Protein AF-A0A957UY36-F1 (afdb_monomer)

Radius of gyration: 33.15 Å; Cα contacts (8 Å, |Δi|>4): 171; chains: 1; bounding box: 59×37×86 Å

pLDDT: mean 88.44, std 8.91, range [51.28, 98.06]

Sequence (162 aa):
QLVRLAERARNFAVYHADVRCVTHEAEILPRLYKVLNRLTTYYQQQIDEVRDSSDPDGTRRRALEADLQRKLAEEVENHRLRVQVELLGYVALETPITVAEMALSNGRHEVTIRVRQDRYSGVIERPSCYACGAQTADVALDRNGHITCDACAHICSACNEL

Foldseek 3Di:
DVVVVLVVVQVVQVVVVVVVVVVVCVVLVVVLVVVLVVLVVVLVVVLVPCDCVNCVVCPVSVVSVVVNVVVNVVSCVVSDDDDDDDDPDDDDDDFDKDWDWDWDDPPPDIDIWIWIAGPVVRDIQADAFPAPRDHEPAWDQAPVGGTHHPVCNVARPVPRHD

Secondary structure (DSSP, 8-state):
-HHHHHHHHHHHHHHHHHHHHHHHHHHHHHHHHHHHHHHHHHHHHHHHTS-GGG-TT-HHHHHHHHHHHHHHHHHHHHT------------PPPPPEEEEEEEEE-SS-EEEEEEEEETTT--EEPPBPTTT--B-SS-EE-TTS-EE-GGGTTS-TTT---

Mean predicted aligned error: 12.1 Å

Nearest PDB structures (foldseek):
  7vww-assembly2_C  TM=4.735E-01  e=2.886E+00  Dioscoreophyllum cumminsii
  5cuv-assembly1_A  TM=4.172E-01  e=2.125E+00  Trypanosoma cruzi
  5cuy-assembly1_B  TM=2.845E-01  e=2.715E+00  Trypanosoma brucei brucei TREU927
  5cux-assembly1_A  TM=3.142E-01  e=1.768E+00  Trypanosoma cruzi
  6xbw-assembly1_H  TM=2.450E-01  e=8.176E+00  Bos taurus

Solvent-accessible surface area (backbone atoms only — not comparable to full-atom values): 9761 Å² total; per-residue (Å²): 112,67,67,61,51,53,52,50,51,47,54,52,51,48,53,54,47,54,61,49,44,56,59,53,46,65,65,44,50,64,54,50,52,54,50,51,50,52,53,50,55,53,52,48,53,57,46,73,67,58,47,60,94,80,36,79,83,44,58,64,50,52,51,53,51,53,51,48,54,52,51,50,51,50,52,54,60,74,67,52,86,83,88,86,86,78,83,89,76,87,83,89,83,86,77,62,66,49,74,49,77,45,79,48,65,74,88,85,41,76,43,80,46,56,38,38,29,38,69,82,83,63,51,68,48,47,49,51,15,73,70,79,60,48,67,35,92,54,78,43,64,46,87,87,51,46,45,22,25,71,93,45,59,71,46,37,77,88,75,75,47,98

Structure (mmCIF, N/CA/C/O backbone):
data_AF-A0A957UY36-F1
#
_entry.id   AF-A0A957UY36-F1
#
loop_
_atom_site.group_PDB
_atom_site.id
_atom_site.type_symbol
_atom_site.label_atom_id
_atom_site.label_alt_id
_atom_site.label_comp_id
_atom_site.label_asym_id
_atom_site.label_entity_id
_atom_site.label_seq_id
_atom_site.pdbx_PDB_ins_code
_atom_site.Cartn_x
_atom_site.Cartn_y
_atom_site.Cartn_z
_atom_site.occupancy
_atom_site.B_iso_or_equiv
_atom_site.auth_seq_id
_atom_site.auth_comp_id
_atom_site.auth_asym_id
_atom_site.auth_atom_id
_atom_site.pdbx_PDB_model_num
ATOM 1 N N . GLN A 1 1 ? -25.146 -2.938 4.668 1.00 71.38 1 GLN A N 1
ATOM 2 C CA . GLN A 1 1 ? -24.002 -3.029 5.608 1.00 71.38 1 GLN A CA 1
ATOM 3 C C . GLN A 1 1 ? -22.894 -3.926 5.052 1.00 71.38 1 GLN A C 1
ATOM 5 O O . GLN A 1 1 ? -21.763 -3.472 4.975 1.00 71.38 1 GLN A O 1
ATOM 10 N N . LEU A 1 2 ? -23.231 -5.123 4.555 1.00 75.69 2 LEU A N 1
ATOM 11 C CA . LEU A 1 2 ? -22.311 -6.070 3.903 1.00 75.69 2 LEU A CA 1
ATOM 12 C C . LEU A 1 2 ? -21.496 -5.491 2.729 1.00 75.69 2 LEU A C 1
ATOM 14 O O . LEU A 1 2 ? -20.283 -5.651 2.710 1.00 75.69 2 LEU A O 1
ATOM 18 N N . VAL A 1 3 ? -22.120 -4.727 1.824 1.00 80.94 3 VAL A N 1
ATOM 19 C CA . VAL A 1 3 ? -21.414 -4.064 0.703 1.00 80.94 3 VAL A CA 1
ATOM 20 C C . VAL A 1 3 ? -20.299 -3.132 1.195 1.00 80.94 3 VAL A C 1
ATOM 22 O O . VAL A 1 3 ? -19.174 -3.216 0.719 1.00 80.94 3 VAL A O 1
ATOM 25 N N . ARG A 1 4 ? -20.565 -2.320 2.229 1.00 84.44 4 ARG A N 1
ATOM 26 C CA . ARG A 1 4 ? -19.551 -1.418 2.809 1.00 84.44 4 ARG A CA 1
ATOM 27 C C . ARG A 1 4 ? -18.393 -2.180 3.460 1.00 84.44 4 ARG A C 1
ATOM 29 O O . ARG A 1 4 ? -17.269 -1.689 3.477 1.00 84.44 4 ARG A O 1
ATOM 36 N N . LEU A 1 5 ? -18.664 -3.355 4.035 1.00 83.69 5 LEU A N 1
ATOM 37 C CA . LEU A 1 5 ? -17.626 -4.216 4.611 1.00 83.69 5 LEU A CA 1
ATOM 38 C C . LEU A 1 5 ? -16.763 -4.846 3.516 1.00 83.69 5 LEU A C 1
ATOM 40 O O . LEU A 1 5 ? -15.544 -4.847 3.649 1.00 83.69 5 LEU A O 1
ATOM 44 N N . ALA A 1 6 ? -17.373 -5.300 2.420 1.00 83.44 6 ALA A N 1
ATOM 45 C CA . ALA A 1 6 ? -16.653 -5.818 1.260 1.00 83.44 6 ALA A CA 1
ATOM 46 C C . ALA A 1 6 ? -15.759 -4.744 0.613 1.00 83.44 6 ALA A C 1
ATOM 48 O O . ALA A 1 6 ? -14.594 -5.003 0.324 1.00 83.44 6 ALA A O 1
ATOM 49 N N . GLU A 1 7 ? -16.261 -3.516 0.458 1.00 86.25 7 GLU A N 1
ATOM 50 C CA . GLU A 1 7 ? -15.473 -2.377 -0.036 1.00 86.25 7 GLU A CA 1
ATOM 51 C C . GLU A 1 7 ? -14.292 -2.054 0.887 1.00 86.25 7 GLU A C 1
ATOM 53 O O . GLU A 1 7 ? -13.166 -1.886 0.419 1.00 86.25 7 GLU A O 1
ATOM 58 N N . ARG A 1 8 ? -14.517 -2.026 2.208 1.00 86.31 8 ARG A N 1
ATOM 59 C CA . ARG A 1 8 ? -13.440 -1.848 3.193 1.00 86.31 8 ARG A CA 1
ATOM 60 C C . ARG A 1 8 ? -12.399 -2.961 3.117 1.00 86.31 8 ARG A C 1
ATOM 62 O O . ARG A 1 8 ? -11.211 -2.656 3.117 1.00 86.31 8 ARG A O 1
ATOM 69 N N . ALA A 1 9 ? -12.828 -4.219 3.024 1.00 86.25 9 ALA A N 1
ATOM 70 C CA . ALA A 1 9 ? -11.930 -5.363 2.892 1.00 86.25 9 ALA A CA 1
ATOM 71 C C . ALA A 1 9 ? -11.096 -5.270 1.608 1.00 86.25 9 ALA A C 1
ATOM 73 O O . ALA A 1 9 ? -9.884 -5.469 1.649 1.00 86.25 9 ALA A O 1
ATOM 74 N N . ARG A 1 10 ? -11.717 -4.880 0.486 1.00 86.69 10 ARG A N 1
ATOM 75 C CA . ARG A 1 10 ? -11.009 -4.649 -0.777 1.00 86.69 10 ARG A CA 1
ATOM 76 C C . ARG A 1 10 ? -9.965 -3.545 -0.640 1.00 86.69 10 ARG A C 1
ATOM 78 O O . ARG A 1 10 ? -8.826 -3.746 -1.041 1.00 86.69 10 ARG A O 1
ATOM 85 N N . ASN A 1 11 ? -10.326 -2.405 -0.054 1.00 89.00 11 ASN A N 1
ATOM 86 C CA . ASN A 1 11 ? -9.394 -1.292 0.137 1.00 89.00 11 ASN A CA 1
ATOM 87 C C . ASN A 1 11 ? -8.211 -1.689 1.028 1.00 89.00 11 ASN A C 1
ATOM 89 O O . ASN A 1 11 ? -7.076 -1.317 0.750 1.00 89.00 11 ASN A O 1
ATOM 93 N N . PHE A 1 12 ? -8.466 -2.485 2.066 1.00 87.88 12 PHE A N 1
ATOM 94 C CA . PHE A 1 12 ? -7.421 -2.998 2.945 1.00 87.88 12 PHE A CA 1
ATOM 95 C C . PHE A 1 12 ? -6.495 -3.990 2.224 1.00 87.88 12 PHE A C 1
ATOM 97 O O . PHE A 1 12 ? -5.277 -3.925 2.378 1.00 87.88 12 PHE A O 1
ATOM 104 N N . ALA A 1 13 ? -7.054 -4.867 1.386 1.00 87.44 13 ALA A N 1
ATOM 105 C CA . ALA A 1 13 ? -6.278 -5.785 0.557 1.00 87.44 13 ALA A CA 1
ATOM 106 C C . ALA A 1 13 ? -5.403 -5.043 -0.466 1.00 87.44 13 ALA A C 1
ATOM 108 O O . ALA A 1 13 ? -4.238 -5.394 -0.627 1.00 87.44 13 ALA A O 1
ATOM 109 N N . VAL A 1 14 ? -5.936 -3.995 -1.108 1.00 88.88 14 VAL A N 1
ATOM 110 C CA . VAL A 1 14 ? -5.172 -3.124 -2.019 1.00 88.88 14 VAL A CA 1
ATOM 111 C C . VAL A 1 14 ? -4.035 -2.433 -1.273 1.00 88.88 14 VAL A C 1
ATOM 113 O O . VAL A 1 14 ? -2.894 -2.530 -1.702 1.00 88.88 14 VAL A O 1
ATOM 116 N N . TYR A 1 15 ? -4.313 -1.840 -0.110 1.00 88.88 15 TYR A N 1
ATOM 117 C CA . TYR A 1 15 ? -3.281 -1.212 0.716 1.00 88.88 15 TYR A CA 1
ATOM 118 C C . TYR A 1 15 ? -2.142 -2.181 1.067 1.00 88.88 15 TYR A C 1
ATOM 120 O O . TYR A 1 15 ? -0.967 -1.859 0.905 1.00 88.88 15 TYR A O 1
ATOM 128 N N . HIS A 1 16 ? -2.468 -3.395 1.513 1.00 87.31 16 HIS A N 1
ATOM 129 C CA . HIS A 1 16 ? -1.444 -4.393 1.815 1.00 87.31 16 HIS A CA 1
ATOM 130 C C . HIS A 1 16 ? -0.696 -4.881 0.574 1.00 87.31 16 HIS A C 1
ATOM 132 O O . HIS A 1 16 ? 0.492 -5.195 0.676 1.00 87.31 16 HIS A O 1
ATOM 138 N N . ALA A 1 17 ? -1.361 -4.952 -0.580 1.00 88.19 17 ALA A N 1
ATOM 139 C CA . ALA A 1 17 ? -0.699 -5.246 -1.841 1.00 88.19 17 ALA A CA 1
ATOM 140 C C . ALA A 1 17 ? 0.317 -4.149 -2.182 1.00 88.19 17 ALA A C 1
ATOM 142 O O . ALA A 1 17 ? 1.471 -4.484 -2.423 1.00 88.19 17 ALA A O 1
ATOM 143 N N . ASP A 1 18 ? -0.057 -2.871 -2.080 1.00 87.25 18 ASP A N 1
ATOM 144 C CA . ASP A 1 18 ? 0.840 -1.732 -2.323 1.00 87.25 18 ASP A CA 1
ATOM 145 C C . ASP A 1 18 ? 2.058 -1.751 -1.390 1.00 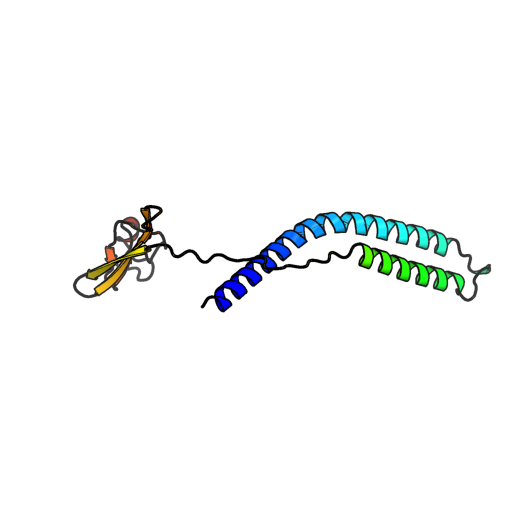87.25 18 ASP A C 1
ATOM 147 O O . ASP A 1 18 ? 3.194 -1.600 -1.838 1.00 87.25 18 ASP A O 1
ATOM 151 N N . VAL A 1 19 ? 1.856 -2.026 -0.096 1.00 87.94 19 VAL A N 1
ATOM 152 C CA . VAL A 1 19 ? 2.966 -2.168 0.866 1.00 87.94 19 VAL A CA 1
ATOM 153 C C . VAL A 1 19 ? 3.927 -3.287 0.448 1.00 87.94 19 VAL A C 1
ATOM 155 O O . VAL A 1 19 ? 5.142 -3.131 0.556 1.00 87.94 19 VAL A O 1
ATOM 158 N N . ARG A 1 20 ? 3.410 -4.412 -0.061 1.00 88.12 20 ARG A N 1
ATOM 159 C CA . ARG A 1 20 ? 4.243 -5.517 -0.561 1.00 88.12 20 ARG A CA 1
ATOM 160 C C . ARG A 1 20 ? 4.914 -5.195 -1.896 1.00 88.12 20 ARG A C 1
ATOM 162 O O . ARG A 1 20 ? 6.026 -5.670 -2.126 1.00 88.12 20 ARG A O 1
ATOM 169 N N . CYS A 1 21 ? 4.284 -4.390 -2.755 1.00 89.75 21 CYS A N 1
ATOM 170 C CA . CYS A 1 21 ? 4.876 -3.929 -4.012 1.00 89.75 21 CYS A CA 1
ATOM 171 C C . CYS A 1 21 ? 6.206 -3.227 -3.766 1.00 89.75 21 CYS A C 1
ATOM 173 O O . CYS A 1 21 ? 7.161 -3.530 -4.468 1.00 89.75 21 CYS A O 1
ATOM 175 N N . VAL A 1 22 ? 6.309 -2.391 -2.726 1.00 88.38 22 VAL A N 1
ATOM 176 C CA . VAL A 1 22 ? 7.561 -1.698 -2.370 1.00 88.38 22 VAL A CA 1
ATOM 177 C C . VAL A 1 22 ? 8.718 -2.683 -2.181 1.00 88.38 22 VAL A C 1
ATOM 179 O O . VAL A 1 22 ? 9.830 -2.448 -2.653 1.00 88.38 22 VAL A O 1
ATOM 182 N N . THR A 1 23 ? 8.469 -3.820 -1.527 1.00 88.81 23 THR A N 1
ATOM 183 C CA . THR A 1 23 ? 9.490 -4.862 -1.346 1.00 88.81 23 THR A CA 1
ATOM 184 C C . THR A 1 23 ? 9.882 -5.504 -2.678 1.00 88.81 23 THR A C 1
ATOM 186 O O . THR A 1 23 ? 11.067 -5.682 -2.946 1.00 88.81 23 THR A O 1
ATOM 189 N N . HIS A 1 24 ? 8.911 -5.806 -3.542 1.00 89.38 24 HIS A N 1
ATOM 190 C CA . HIS A 1 24 ? 9.182 -6.374 -4.865 1.00 89.38 24 HIS A CA 1
ATOM 191 C C . HIS A 1 24 ? 9.904 -5.387 -5.795 1.00 89.38 24 HIS A C 1
ATOM 193 O O . HIS A 1 24 ? 10.827 -5.772 -6.512 1.00 89.38 24 HIS A O 1
ATOM 199 N N . GLU A 1 25 ? 9.546 -4.106 -5.755 1.00 90.94 25 GLU A N 1
ATOM 200 C CA . GLU A 1 25 ? 10.227 -3.041 -6.492 1.00 90.94 25 GLU A CA 1
ATOM 201 C C . GLU A 1 25 ? 11.686 -2.909 -6.054 1.00 90.94 25 GLU A C 1
ATOM 203 O O . GLU A 1 25 ? 12.571 -2.824 -6.907 1.00 90.94 25 GLU A O 1
ATOM 208 N N . ALA A 1 26 ? 11.964 -2.988 -4.749 1.00 91.06 26 ALA A N 1
ATOM 209 C CA . ALA A 1 26 ? 13.327 -2.958 -4.221 1.00 91.06 26 ALA A CA 1
ATOM 210 C C . ALA A 1 26 ? 14.206 -4.114 -4.743 1.00 91.06 26 ALA A C 1
ATOM 212 O O . ALA A 1 26 ? 15.419 -3.952 -4.871 1.00 91.06 26 ALA A O 1
ATOM 213 N N . GLU A 1 27 ? 13.620 -5.260 -5.102 1.00 89.88 27 GLU A N 1
ATOM 214 C CA . GLU A 1 27 ? 14.335 -6.384 -5.723 1.00 89.88 27 GLU A CA 1
ATOM 215 C C . GLU A 1 27 ? 14.487 -6.246 -7.248 1.00 89.88 27 GLU A C 1
ATOM 217 O O . GLU A 1 27 ? 15.412 -6.806 -7.850 1.00 89.88 27 GLU A O 1
ATOM 222 N N . ILE A 1 28 ? 13.553 -5.563 -7.914 1.00 92.50 28 ILE A N 1
ATOM 223 C CA . ILE A 1 28 ? 13.551 -5.378 -9.373 1.00 92.50 28 ILE A CA 1
ATOM 224 C C . ILE A 1 28 ? 14.490 -4.235 -9.774 1.00 92.50 28 ILE A C 1
ATOM 226 O O . ILE A 1 28 ? 15.282 -4.394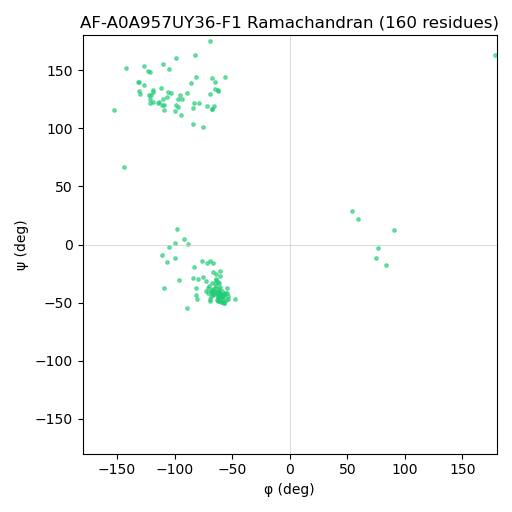 -10.706 1.00 92.50 28 ILE A O 1
ATOM 230 N N . LEU A 1 29 ? 14.453 -3.114 -9.048 1.00 92.88 29 LEU A N 1
ATOM 231 C CA . LEU A 1 29 ? 15.190 -1.889 -9.372 1.00 92.88 29 LEU A CA 1
ATOM 232 C C . LEU A 1 29 ? 16.703 -2.105 -9.565 1.00 92.88 29 LEU A C 1
ATOM 234 O O . LEU A 1 29 ? 17.227 -1.647 -10.583 1.00 92.88 29 LEU A O 1
ATOM 238 N N . PRO A 1 30 ? 17.430 -2.836 -8.692 1.00 95.00 30 PRO A N 1
ATOM 239 C CA . PRO A 1 30 ? 18.864 -3.059 -8.882 1.00 95.00 30 PRO A CA 1
ATOM 240 C C . PRO A 1 30 ? 19.179 -3.865 -10.148 1.00 95.00 30 PRO A C 1
ATOM 242 O O . PRO A 1 30 ? 20.186 -3.618 -10.816 1.00 95.00 30 PRO A O 1
ATOM 245 N N . ARG A 1 31 ? 18.314 -4.828 -10.495 1.00 93.25 31 ARG A N 1
ATOM 246 C CA . ARG A 1 31 ? 18.461 -5.647 -11.706 1.00 93.25 31 ARG A CA 1
ATOM 247 C C . ARG A 1 31 ? 18.220 -4.808 -12.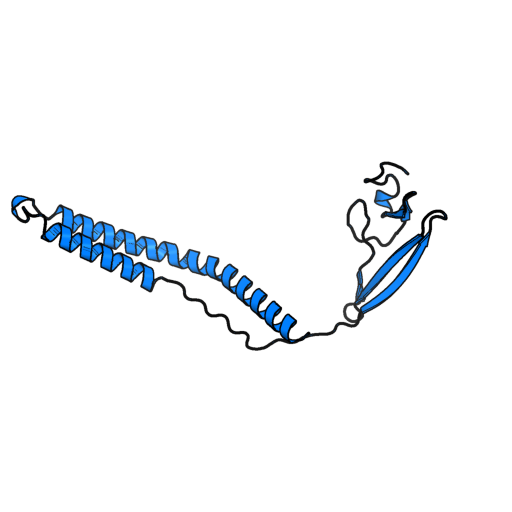955 1.00 93.25 31 ARG A C 1
ATOM 249 O O . ARG A 1 31 ? 19.066 -4.830 -13.847 1.00 93.25 31 ARG A O 1
ATOM 256 N N . LEU A 1 32 ? 17.143 -4.021 -12.969 1.00 95.12 32 LEU A N 1
ATOM 257 C CA . LEU A 1 32 ? 16.847 -3.089 -14.055 1.00 95.12 32 LEU A CA 1
ATOM 258 C C . LEU A 1 32 ? 18.004 -2.101 -14.249 1.00 95.12 32 LEU A C 1
ATOM 260 O O . LEU A 1 32 ? 18.534 -1.989 -15.349 1.00 95.12 32 LEU A O 1
ATOM 264 N N . TYR A 1 33 ? 18.478 -1.460 -13.177 1.00 95.81 33 TYR A N 1
ATOM 265 C CA . TYR A 1 33 ? 19.587 -0.504 -13.244 1.00 95.81 33 TYR A CA 1
ATOM 266 C C . TYR A 1 33 ? 20.858 -1.118 -13.848 1.00 95.81 33 TYR A C 1
ATOM 268 O O . TYR A 1 33 ? 21.502 -0.516 -14.707 1.00 95.81 33 TYR A O 1
ATOM 276 N N . LYS A 1 34 ? 21.193 -2.356 -13.465 1.00 96.44 34 LYS A N 1
ATOM 277 C CA . LYS A 1 34 ? 22.337 -3.083 -14.032 1.00 96.44 34 LYS A CA 1
ATOM 278 C C . LYS A 1 34 ? 22.188 -3.321 -15.538 1.00 96.44 34 LYS A C 1
ATOM 280 O O . LYS A 1 34 ? 23.171 -3.190 -16.268 1.00 96.44 34 LYS A O 1
ATOM 285 N N . VAL A 1 35 ? 20.988 -3.672 -16.003 1.00 96.56 35 VAL A N 1
ATOM 286 C CA . VAL A 1 35 ? 20.704 -3.893 -17.430 1.00 96.56 35 VAL A CA 1
ATOM 287 C C . VAL A 1 35 ? 20.761 -2.577 -18.207 1.00 96.56 35 VAL A C 1
ATOM 289 O O . VAL A 1 35 ? 21.471 -2.506 -19.211 1.00 96.56 35 VAL A O 1
ATOM 292 N N . LEU A 1 36 ? 20.100 -1.523 -17.715 1.00 97.12 36 LEU A N 1
ATOM 293 C CA . LEU A 1 36 ? 20.086 -0.206 -18.361 1.00 97.12 36 LEU A CA 1
ATOM 294 C C . LEU A 1 36 ? 21.493 0.390 -18.466 1.00 97.12 36 LEU A C 1
ATOM 296 O O . LEU A 1 36 ? 21.868 0.882 -19.530 1.00 97.12 36 LEU A O 1
ATOM 300 N N . ASN A 1 37 ? 22.303 0.286 -17.408 1.00 97.56 37 ASN A N 1
ATOM 301 C CA . ASN A 1 37 ? 23.695 0.732 -17.448 1.00 97.56 37 ASN A CA 1
ATOM 302 C C . ASN A 1 37 ? 24.504 -0.041 -18.485 1.00 97.56 37 ASN A C 1
ATOM 304 O O . ASN A 1 37 ? 25.222 0.565 -19.272 1.00 97.56 37 ASN A O 1
ATOM 308 N N . ARG A 1 38 ? 24.367 -1.371 -18.529 1.00 97.62 38 ARG A N 1
ATOM 309 C CA . ARG A 1 38 ? 25.088 -2.195 -19.506 1.00 97.62 38 ARG A CA 1
ATOM 310 C C . ARG A 1 38 ? 24.728 -1.816 -20.944 1.00 97.62 38 ARG A C 1
ATOM 312 O O . ARG A 1 38 ? 25.629 -1.713 -21.772 1.00 97.62 38 ARG A O 1
ATOM 319 N N . LEU A 1 39 ? 23.440 -1.615 -21.233 1.00 96.69 39 LEU A N 1
ATOM 320 C CA . LEU A 1 39 ? 22.975 -1.166 -22.548 1.00 96.69 39 LEU A CA 1
ATOM 321 C C . LEU A 1 39 ? 23.530 0.217 -22.882 1.00 96.69 39 LEU A C 1
ATOM 323 O O . LEU A 1 39 ? 24.106 0.404 -23.947 1.00 96.69 39 LEU A O 1
ATOM 327 N N . THR A 1 40 ? 23.425 1.156 -21.947 1.00 97.25 40 THR A N 1
ATOM 328 C CA . THR A 1 40 ? 23.903 2.527 -22.137 1.00 97.25 40 THR A CA 1
ATOM 329 C C . THR A 1 40 ? 25.399 2.555 -22.436 1.00 97.25 40 THR A C 1
ATOM 331 O O . THR A 1 40 ? 25.801 3.128 -23.443 1.00 97.25 40 THR A O 1
ATOM 334 N N . THR A 1 41 ? 26.221 1.867 -21.636 1.00 97.38 41 THR A N 1
ATOM 335 C CA . THR A 1 41 ? 27.673 1.793 -21.858 1.00 97.38 41 THR A CA 1
ATOM 336 C C . THR A 1 41 ? 28.017 1.146 -23.198 1.00 97.38 41 THR A C 1
ATOM 338 O O . THR A 1 41 ? 28.889 1.641 -23.903 1.00 97.38 41 THR A O 1
ATOM 341 N N . TYR A 1 42 ? 27.330 0.064 -23.576 1.00 97.62 42 TYR A N 1
ATOM 342 C CA . TYR A 1 42 ? 27.571 -0.613 -24.851 1.00 97.62 42 TYR A CA 1
ATOM 343 C C . TYR A 1 42 ? 27.267 0.287 -26.057 1.00 97.62 42 TYR A C 1
ATOM 345 O O . TYR A 1 42 ? 28.089 0.400 -26.964 1.00 97.62 42 TYR A O 1
ATOM 353 N N . TYR A 1 43 ? 26.112 0.956 -26.063 1.00 97.12 43 TYR A N 1
ATOM 354 C CA . TYR A 1 43 ? 25.743 1.846 -27.167 1.00 97.12 43 TYR A CA 1
ATOM 355 C C . TYR A 1 43 ? 26.604 3.109 -27.197 1.00 97.12 43 TYR A C 1
ATOM 357 O O . TYR A 1 43 ? 26.957 3.557 -28.280 1.00 97.12 43 TYR A O 1
ATOM 365 N N . GLN A 1 44 ? 26.997 3.654 -26.042 1.00 96.06 44 GLN A N 1
ATOM 366 C CA . GLN A 1 44 ? 27.937 4.779 -25.983 1.00 96.06 44 GLN A CA 1
ATOM 367 C C . GLN A 1 44 ? 29.280 4.418 -26.619 1.00 96.06 44 GLN A C 1
ATOM 369 O O . GLN A 1 44 ? 29.742 5.147 -27.487 1.00 96.06 44 GLN A O 1
ATOM 374 N N . GLN A 1 45 ? 29.845 3.251 -26.288 1.00 96.50 45 GLN A N 1
ATOM 375 C CA . GLN A 1 45 ? 31.070 2.764 -26.933 1.00 96.50 45 GLN A CA 1
ATOM 376 C C . GLN A 1 45 ? 30.908 2.664 -28.455 1.00 96.50 45 GLN A C 1
ATOM 378 O O . GLN A 1 45 ? 31.766 3.131 -29.198 1.00 96.50 45 GLN A O 1
ATOM 383 N N . GLN A 1 46 ? 29.783 2.125 -28.935 1.00 94.38 46 GLN A N 1
ATOM 384 C CA . GLN A 1 46 ? 29.519 2.045 -30.374 1.00 94.38 46 GLN A CA 1
ATOM 385 C C . GLN A 1 46 ? 29.364 3.408 -31.046 1.00 94.38 46 GLN A C 1
ATOM 387 O O . GLN A 1 46 ? 29.783 3.562 -32.190 1.00 94.38 46 GLN A O 1
ATOM 392 N N . ILE A 1 47 ? 28.739 4.374 -30.371 1.00 93.25 47 ILE A N 1
ATOM 393 C CA . ILE A 1 47 ? 28.556 5.736 -30.880 1.00 93.25 47 ILE A CA 1
ATOM 394 C C . ILE A 1 47 ? 29.908 6.451 -30.961 1.00 93.25 47 ILE A C 1
ATOM 396 O O . ILE A 1 47 ? 30.201 7.056 -31.992 1.00 93.25 47 ILE A O 1
ATOM 400 N N . ASP A 1 48 ? 30.742 6.326 -29.928 1.00 92.69 48 ASP A N 1
ATOM 401 C CA . ASP A 1 48 ? 32.077 6.933 -29.860 1.00 92.69 48 ASP A CA 1
ATOM 402 C C . ASP A 1 48 ? 33.027 6.372 -30.935 1.00 92.69 48 ASP A C 1
ATOM 404 O O . ASP A 1 48 ? 33.904 7.075 -31.440 1.00 92.69 48 ASP A O 1
ATOM 408 N N . GLU A 1 49 ? 32.836 5.114 -31.340 1.00 93.44 49 GLU A N 1
ATOM 409 C CA . GLU A 1 49 ? 33.586 4.485 -32.433 1.00 93.44 49 GLU A CA 1
ATOM 410 C C . GLU A 1 49 ? 33.200 5.013 -33.832 1.00 93.44 49 GLU A C 1
ATOM 412 O O . GLU A 1 49 ? 33.950 4.817 -34.800 1.00 93.44 49 GLU A O 1
ATOM 417 N N . VAL A 1 50 ? 32.062 5.709 -33.975 1.00 91.12 50 VAL A N 1
ATOM 418 C CA . VAL A 1 50 ? 31.632 6.295 -35.255 1.00 91.12 50 VAL A CA 1
ATOM 419 C C . VAL A 1 50 ? 32.447 7.550 -35.564 1.00 91.12 50 VAL A C 1
ATOM 421 O O . VAL A 1 50 ? 32.160 8.649 -35.092 1.00 91.12 50 VAL A O 1
ATOM 424 N N . ARG A 1 51 ? 33.436 7.408 -36.451 1.00 85.69 51 ARG A N 1
ATOM 425 C CA . ARG A 1 51 ? 34.279 8.525 -36.905 1.00 85.69 51 ARG A CA 1
ATOM 426 C C . ARG A 1 51 ? 33.471 9.563 -37.684 1.00 85.69 51 ARG A C 1
ATOM 428 O O . ARG A 1 51 ? 32.707 9.199 -38.579 1.00 85.69 51 ARG A O 1
ATOM 435 N N . ASP A 1 52 ? 33.752 10.845 -37.450 1.00 83.88 52 ASP A N 1
ATOM 436 C CA . ASP A 1 52 ? 33.156 11.971 -38.191 1.00 83.88 52 ASP A CA 1
ATOM 437 C C . ASP A 1 52 ? 33.329 11.852 -39.709 1.00 83.88 52 ASP A C 1
ATOM 439 O O . ASP A 1 52 ? 32.410 12.137 -40.468 1.00 83.88 52 ASP A O 1
ATOM 443 N N . SER A 1 53 ? 34.478 11.349 -40.168 1.00 83.50 53 SER A N 1
ATOM 444 C CA . SER A 1 53 ? 34.736 11.144 -41.598 1.00 83.50 53 SER A CA 1
ATOM 445 C C . SER A 1 53 ? 33.853 10.070 -42.241 1.00 83.50 53 SER A C 1
ATOM 447 O O . SER A 1 53 ? 33.668 10.082 -43.454 1.00 83.50 53 SER A O 1
ATOM 449 N N . SER A 1 54 ? 33.327 9.138 -41.441 1.00 82.19 54 SER A N 1
ATOM 450 C CA . SER A 1 54 ? 32.467 8.037 -41.891 1.00 82.19 54 SER A CA 1
ATOM 451 C C . SER A 1 54 ? 30.973 8.284 -41.673 1.00 82.19 54 SER A C 1
ATOM 453 O O . SER A 1 54 ? 30.159 7.534 -42.205 1.00 82.19 54 SER A O 1
ATOM 455 N N . ASP A 1 55 ? 30.615 9.320 -40.910 1.00 89.25 55 ASP A N 1
ATOM 456 C CA . ASP A 1 55 ? 29.230 9.750 -40.683 1.00 89.25 55 ASP A CA 1
ATOM 457 C C . ASP A 1 55 ? 29.144 11.288 -40.585 1.00 89.25 55 ASP A C 1
ATOM 459 O O . ASP A 1 55 ? 28.843 11.817 -39.512 1.00 89.25 55 ASP A O 1
ATOM 463 N N . PRO A 1 56 ? 29.418 12.027 -41.681 1.00 83.19 56 PRO A N 1
ATOM 464 C CA . PRO A 1 56 ? 29.450 13.494 -41.660 1.00 83.19 56 PRO A CA 1
ATOM 465 C C . PRO A 1 56 ? 28.098 14.111 -41.280 1.00 83.19 56 PRO A C 1
ATOM 467 O O . PRO A 1 56 ? 28.040 15.134 -40.605 1.00 83.19 56 PRO A O 1
ATOM 470 N N . ASP A 1 57 ? 27.009 13.446 -41.676 1.00 89.25 57 ASP A N 1
ATOM 471 C CA . ASP A 1 57 ? 25.629 13.875 -41.430 1.00 89.25 57 ASP A CA 1
ATOM 472 C C . ASP A 1 57 ? 25.072 13.366 -40.082 1.00 89.25 57 ASP A C 1
ATOM 474 O O . ASP A 1 57 ? 23.896 13.586 -39.757 1.00 89.25 57 ASP A O 1
ATOM 478 N N . GLY A 1 58 ? 25.876 12.632 -39.300 1.00 88.38 58 GLY A N 1
ATOM 479 C CA . GLY A 1 58 ? 25.478 12.072 -38.003 1.00 88.38 58 GLY A CA 1
ATOM 480 C C . GLY A 1 58 ? 24.283 11.113 -38.083 1.00 88.38 58 GLY A C 1
ATOM 481 O O . GLY A 1 58 ? 23.527 10.966 -37.121 1.00 88.38 58 GLY A O 1
ATOM 482 N N . THR A 1 59 ? 24.017 10.538 -39.254 1.00 92.69 59 THR A N 1
ATOM 483 C CA . THR A 1 59 ? 22.867 9.659 -39.501 1.00 92.69 59 THR A CA 1
ATOM 484 C C . THR A 1 59 ? 22.996 8.347 -38.743 1.00 92.69 59 THR A C 1
ATOM 486 O O . THR A 1 59 ? 22.028 7.880 -38.140 1.00 92.69 59 THR A O 1
ATOM 489 N N . ARG A 1 60 ? 24.203 7.776 -38.715 1.00 90.62 60 ARG A N 1
ATOM 490 C CA . ARG A 1 60 ? 24.488 6.513 -38.039 1.00 90.62 60 ARG A CA 1
ATOM 491 C C . ARG A 1 60 ? 24.492 6.687 -36.526 1.00 90.62 60 ARG A C 1
ATOM 493 O O . ARG A 1 60 ? 23.922 5.844 -35.838 1.00 90.62 60 ARG A O 1
ATOM 500 N N . ARG A 1 61 ? 25.048 7.790 -36.011 1.00 91.31 61 ARG A N 1
ATOM 501 C CA . ARG A 1 61 ? 24.956 8.121 -34.576 1.00 91.31 61 ARG A CA 1
ATOM 502 C C . ARG A 1 61 ? 23.510 8.278 -34.122 1.00 91.31 61 ARG A C 1
ATOM 504 O O . ARG A 1 61 ? 23.101 7.604 -33.183 1.00 91.31 61 ARG A O 1
ATOM 511 N N . ARG A 1 62 ? 22.703 9.056 -34.851 1.00 94.19 62 ARG A N 1
ATOM 512 C CA . ARG A 1 62 ? 21.272 9.228 -34.539 1.00 94.19 62 ARG A CA 1
ATOM 513 C C . ARG A 1 62 ? 20.490 7.914 -34.588 1.00 94.19 62 ARG A C 1
ATOM 515 O O . ARG A 1 62 ? 19.594 7.709 -33.775 1.00 94.19 62 ARG A O 1
ATOM 522 N N . ALA A 1 63 ? 20.822 7.014 -35.514 1.00 95.44 63 ALA A N 1
ATOM 523 C CA . ALA A 1 63 ? 20.196 5.694 -35.578 1.00 95.44 63 ALA A CA 1
ATOM 524 C C . ALA A 1 63 ? 20.532 4.828 -34.349 1.00 95.44 63 ALA A C 1
ATOM 526 O O . ALA A 1 63 ? 19.638 4.191 -33.795 1.00 95.44 63 ALA A O 1
ATOM 527 N N . LEU A 1 64 ? 21.792 4.836 -33.897 1.00 95.12 64 LEU A N 1
ATOM 528 C CA . LEU A 1 64 ? 22.220 4.129 -32.683 1.00 95.12 64 LEU A CA 1
ATOM 529 C C . LEU A 1 64 ? 21.571 4.710 -31.421 1.00 95.12 64 LEU A C 1
ATOM 531 O O . LEU A 1 64 ? 21.119 3.955 -30.565 1.00 95.12 64 LEU A O 1
ATOM 535 N N . GLU A 1 65 ? 21.468 6.035 -31.321 1.00 95.75 65 GLU A N 1
ATOM 536 C CA . GLU A 1 65 ? 20.770 6.706 -30.219 1.00 95.75 65 GLU A CA 1
ATOM 537 C C . GLU A 1 65 ? 19.282 6.341 -30.184 1.00 95.75 65 GLU A C 1
ATOM 539 O O . GLU A 1 65 ? 18.749 6.011 -29.124 1.00 95.75 65 GLU A O 1
ATOM 544 N N . ALA A 1 66 ? 18.608 6.350 -31.338 1.00 97.31 66 ALA A N 1
ATOM 545 C CA . ALA A 1 66 ? 17.203 5.968 -31.434 1.00 97.31 66 ALA A CA 1
ATOM 546 C C . ALA A 1 66 ? 16.981 4.500 -31.034 1.00 97.31 66 ALA A C 1
ATOM 548 O O . ALA A 1 66 ? 16.017 4.184 -30.332 1.00 97.31 66 ALA A O 1
ATOM 549 N N . ASP A 1 67 ? 17.884 3.606 -31.442 1.00 97.25 67 ASP A N 1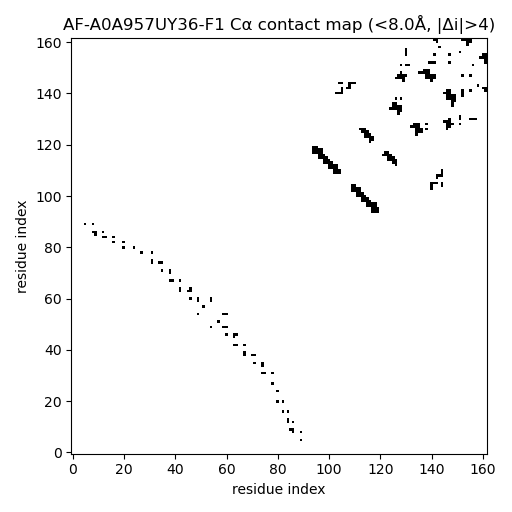
ATOM 550 C CA . ASP A 1 67 ? 17.815 2.197 -31.068 1.00 97.25 67 ASP A CA 1
ATOM 551 C C . ASP A 1 67 ? 18.085 1.977 -29.572 1.00 97.25 67 ASP A C 1
ATOM 553 O O . ASP A 1 67 ? 17.351 1.224 -28.929 1.00 97.25 67 ASP A O 1
ATOM 557 N N . LEU A 1 68 ? 19.048 2.702 -28.986 1.00 97.31 68 LEU A N 1
ATOM 558 C CA . LEU A 1 68 ? 19.272 2.715 -27.539 1.00 97.31 68 LEU A CA 1
ATOM 559 C C . LEU A 1 68 ? 18.005 3.150 -26.796 1.00 97.31 68 LEU A C 1
ATOM 561 O O . LEU A 1 68 ? 17.569 2.451 -25.885 1.00 97.31 68 LEU A O 1
ATOM 565 N N . GLN A 1 69 ? 17.382 4.265 -27.188 1.00 96.94 69 GLN A N 1
ATOM 566 C CA . GLN A 1 69 ? 16.160 4.752 -26.536 1.00 96.94 69 GLN A CA 1
ATOM 567 C C . GLN A 1 69 ? 15.030 3.722 -26.596 1.00 96.94 69 GLN A C 1
ATOM 569 O O . GLN A 1 69 ? 14.370 3.454 -25.590 1.00 96.94 69 GLN A O 1
ATOM 574 N N . ARG A 1 70 ? 14.847 3.083 -27.755 1.00 98.06 70 ARG A N 1
ATOM 575 C CA . ARG A 1 70 ? 13.877 1.999 -27.928 1.00 98.06 70 ARG A CA 1
ATOM 576 C C . ARG A 1 70 ? 14.179 0.819 -27.000 1.00 98.06 70 ARG A C 1
ATOM 578 O O . ARG A 1 70 ? 13.274 0.327 -26.333 1.00 98.06 70 ARG A O 1
ATOM 585 N N . LYS A 1 71 ? 15.442 0.394 -26.913 1.00 97.06 71 LYS A N 1
ATOM 586 C CA . LYS A 1 71 ? 15.881 -0.714 -26.051 1.00 97.06 71 LYS A CA 1
ATOM 587 C C . LYS A 1 71 ? 15.717 -0.413 -24.565 1.00 97.06 71 LYS A C 1
ATOM 589 O O . LYS A 1 71 ? 15.265 -1.275 -23.820 1.00 97.06 71 LYS A O 1
ATOM 594 N N . LEU A 1 72 ? 16.032 0.806 -24.133 1.00 97.31 72 LEU A N 1
ATOM 595 C CA . LEU A 1 72 ? 15.800 1.233 -22.753 1.00 97.31 72 LEU A CA 1
ATOM 596 C C . LEU A 1 72 ? 14.303 1.195 -22.414 1.00 97.31 72 LEU A C 1
ATOM 598 O O . LEU A 1 72 ? 13.936 0.688 -21.357 1.00 97.31 72 LEU A O 1
ATOM 602 N N . ALA A 1 73 ? 13.438 1.669 -23.316 1.00 96.19 73 ALA A N 1
ATOM 603 C CA . ALA A 1 73 ? 11.990 1.620 -23.123 1.00 96.19 73 ALA A CA 1
ATOM 604 C C . ALA A 1 73 ? 11.454 0.178 -23.040 1.00 96.19 73 ALA A C 1
ATOM 606 O O . ALA A 1 73 ? 10.627 -0.115 -22.175 1.00 96.19 73 ALA A O 1
ATOM 607 N N . GLU A 1 74 ? 11.953 -0.726 -23.891 1.00 97.12 74 GLU A N 1
ATOM 608 C CA . GLU A 1 74 ? 11.639 -2.162 -23.830 1.00 97.12 74 GL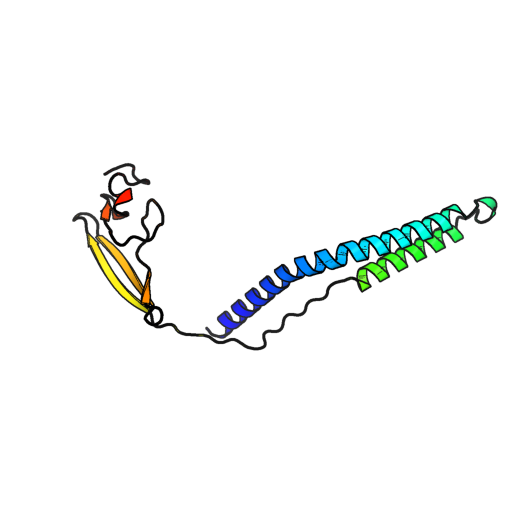U A CA 1
ATOM 609 C C . GLU A 1 74 ? 12.010 -2.754 -22.462 1.00 97.12 74 GLU A C 1
ATOM 611 O O . GLU A 1 74 ? 11.188 -3.420 -21.836 1.00 97.12 74 GLU A O 1
ATOM 616 N N . GLU A 1 75 ? 13.217 -2.480 -21.959 1.00 96.44 75 GLU A N 1
ATOM 617 C CA . GLU A 1 75 ? 13.666 -3.014 -20.668 1.00 96.44 75 GLU A CA 1
ATOM 618 C C . GLU A 1 75 ? 12.878 -2.454 -19.483 1.00 96.44 75 GLU A C 1
ATOM 620 O O . GLU A 1 75 ? 12.554 -3.205 -18.561 1.00 96.44 75 GLU A O 1
ATOM 625 N N . VAL A 1 76 ? 12.525 -1.166 -19.508 1.00 95.25 76 VAL A N 1
ATOM 626 C CA . VAL A 1 76 ? 11.679 -0.556 -18.472 1.00 95.25 76 VAL A CA 1
ATOM 627 C C . VAL A 1 76 ? 10.301 -1.214 -18.436 1.00 95.25 76 VAL A C 1
ATOM 629 O O . VAL A 1 76 ? 9.820 -1.552 -17.355 1.00 95.25 76 VAL A O 1
ATOM 632 N N . GLU A 1 77 ? 9.673 -1.441 -19.592 1.00 93.56 77 GLU A N 1
ATOM 633 C CA . GLU A 1 77 ? 8.356 -2.083 -19.636 1.00 93.56 77 GLU A CA 1
ATOM 634 C C . GLU A 1 77 ? 8.430 -3.574 -19.266 1.00 93.56 77 GLU A C 1
ATOM 636 O O . GLU A 1 77 ? 7.575 -4.058 -18.528 1.00 93.56 77 GLU A O 1
ATOM 641 N N . ASN A 1 78 ? 9.479 -4.293 -19.681 1.00 92.50 78 ASN A N 1
ATOM 642 C CA . ASN A 1 78 ? 9.690 -5.698 -19.307 1.00 92.50 78 ASN A CA 1
ATOM 643 C C . ASN A 1 78 ? 9.870 -5.890 -17.794 1.00 92.50 78 ASN A C 1
ATOM 645 O O . ASN A 1 78 ? 9.469 -6.917 -17.247 1.00 92.50 78 ASN A O 1
ATOM 649 N N . HIS A 1 79 ? 10.464 -4.909 -17.114 1.00 91.94 79 HIS A N 1
ATOM 650 C CA . HIS A 1 79 ? 10.659 -4.926 -15.663 1.00 91.94 79 HIS A CA 1
ATOM 651 C C . HIS A 1 79 ? 9.511 -4.257 -14.896 1.00 91.94 79 HIS A C 1
ATOM 653 O O . HIS A 1 79 ? 9.579 -4.133 -13.671 1.00 91.94 79 HIS A O 1
ATOM 659 N N . ARG A 1 80 ? 8.443 -3.831 -15.578 1.00 90.25 80 ARG A N 1
ATOM 660 C CA . ARG A 1 80 ? 7.309 -3.172 -14.939 1.00 90.25 80 ARG A CA 1
ATOM 661 C C . ARG A 1 80 ? 6.495 -4.166 -14.118 1.00 90.25 80 ARG A C 1
ATOM 663 O O . ARG A 1 80 ? 5.892 -5.099 -14.648 1.00 90.25 80 ARG A O 1
ATOM 670 N N . LEU A 1 81 ? 6.414 -3.917 -12.815 1.00 90.06 81 LEU A N 1
ATOM 671 C CA . LEU A 1 81 ? 5.555 -4.683 -11.923 1.00 90.06 81 LEU A CA 1
ATOM 672 C C . LEU A 1 81 ? 4.078 -4.379 -12.229 1.00 90.06 81 LEU A C 1
ATOM 674 O O . LEU A 1 81 ? 3.667 -3.220 -12.298 1.00 90.06 81 LEU A O 1
ATOM 678 N N . ARG A 1 82 ? 3.272 -5.429 -12.409 1.00 88.75 82 ARG A N 1
ATOM 679 C CA . ARG A 1 82 ? 1.816 -5.335 -12.579 1.00 88.75 82 ARG A CA 1
ATOM 680 C C . ARG A 1 82 ? 1.145 -6.138 -11.477 1.00 88.75 82 ARG A C 1
ATOM 682 O O . ARG A 1 82 ? 1.392 -7.335 -11.357 1.00 88.75 82 ARG A O 1
ATOM 689 N N . VAL A 1 83 ? 0.300 -5.481 -10.687 1.00 87.44 83 VAL A N 1
ATOM 690 C CA . VAL A 1 83 ? -0.396 -6.107 -9.559 1.00 87.44 83 VAL A CA 1
ATOM 691 C C . VAL A 1 83 ? -1.896 -6.037 -9.775 1.00 87.44 83 VAL A C 1
ATOM 693 O O . VAL A 1 83 ? -2.448 -4.987 -10.092 1.00 87.44 83 VAL A O 1
ATOM 696 N N . GLN A 1 84 ? -2.548 -7.182 -9.601 1.00 88.56 84 GLN A N 1
ATOM 697 C CA . GLN A 1 84 ? -3.994 -7.321 -9.636 1.00 88.56 84 GLN A CA 1
ATOM 698 C C . GLN A 1 84 ? -4.450 -7.880 -8.291 1.00 88.56 84 GLN A C 1
ATOM 700 O O . GLN A 1 84 ? -3.924 -8.886 -7.819 1.00 88.56 84 GLN A O 1
ATOM 705 N N . VAL A 1 85 ? -5.422 -7.212 -7.674 1.00 86.75 85 VAL A N 1
ATOM 706 C CA . VAL A 1 85 ? -6.000 -7.617 -6.390 1.00 86.75 85 VAL A CA 1
ATOM 707 C C . VAL A 1 85 ? -7.451 -8.004 -6.619 1.00 86.75 85 VAL A C 1
ATOM 709 O O . VAL A 1 85 ? -8.250 -7.191 -7.084 1.00 86.75 85 VAL A O 1
ATOM 712 N N . GLU A 1 86 ? -7.791 -9.240 -6.270 1.00 85.81 86 GLU A N 1
ATOM 713 C CA . GLU A 1 86 ? -9.144 -9.777 -6.372 1.00 85.81 86 GLU A CA 1
ATOM 714 C C . GLU A 1 86 ? -9.618 -10.267 -5.000 1.00 85.81 86 GLU A C 1
ATOM 716 O O . GLU A 1 86 ? -8.920 -11.009 -4.308 1.00 85.81 86 GLU A O 1
ATOM 721 N N . LEU A 1 87 ? -10.809 -9.825 -4.585 1.00 82.62 87 LEU A N 1
ATOM 722 C CA . LEU A 1 87 ? -11.419 -10.259 -3.331 1.00 82.62 87 LEU A CA 1
ATOM 723 C C . LEU A 1 87 ? -12.146 -11.587 -3.562 1.00 82.62 87 LEU A C 1
ATOM 725 O O . LEU A 1 87 ? -13.251 -11.597 -4.096 1.00 82.62 87 LEU A O 1
ATOM 729 N N . LEU A 1 88 ? -11.546 -12.692 -3.119 1.00 86.62 88 LEU A N 1
ATOM 730 C CA . LEU A 1 88 ? -12.131 -14.031 -3.274 1.00 86.62 88 LEU A CA 1
ATOM 731 C C . LEU A 1 88 ? -13.295 -14.298 -2.307 1.00 86.62 88 LEU A C 1
ATOM 733 O O . LEU A 1 88 ? -14.191 -15.082 -2.603 1.00 86.62 88 LEU A O 1
ATOM 737 N N . GLY A 1 89 ? -13.294 -13.650 -1.144 1.00 83.31 89 GLY A N 1
ATOM 738 C CA . GLY A 1 89 ? -14.341 -13.797 -0.142 1.00 83.31 89 GLY A CA 1
ATOM 739 C C . GLY A 1 89 ? -14.058 -12.965 1.101 1.00 83.31 89 GLY A C 1
ATOM 740 O O . GLY A 1 89 ? -12.935 -12.512 1.324 1.00 83.31 89 GLY A O 1
ATOM 741 N N . TYR A 1 90 ? -15.087 -12.756 1.915 1.00 82.12 90 TYR A N 1
ATOM 742 C CA . TYR A 1 90 ? -14.952 -12.149 3.233 1.00 82.12 90 TYR A CA 1
ATOM 743 C C . TYR A 1 90 ? -15.904 -12.832 4.212 1.00 82.12 90 TYR A C 1
ATOM 745 O O . TYR A 1 90 ? -16.962 -13.330 3.826 1.00 82.12 90 TYR A O 1
ATOM 753 N N . VAL A 1 91 ? -15.530 -12.831 5.487 1.00 82.12 91 VAL A N 1
ATOM 754 C CA . VAL A 1 91 ? -16.390 -13.266 6.586 1.00 82.12 91 VAL A CA 1
ATOM 755 C C . VAL A 1 91 ? -16.592 -12.086 7.527 1.00 82.12 91 VAL A C 1
ATOM 757 O O . VAL A 1 91 ? -15.642 -11.381 7.864 1.00 82.12 91 VAL A O 1
ATOM 760 N N . ALA A 1 92 ? -17.839 -11.840 7.914 1.00 81.12 92 ALA A N 1
ATOM 761 C CA . ALA A 1 92 ? -18.159 -10.915 8.988 1.00 81.12 92 ALA A CA 1
ATOM 762 C C . ALA A 1 92 ? -18.402 -11.744 10.250 1.00 81.12 92 ALA A C 1
ATOM 764 O O . ALA A 1 92 ? -19.271 -12.613 10.254 1.00 81.12 92 ALA A O 1
ATOM 765 N N . LEU A 1 93 ? -17.607 -11.498 11.289 1.00 82.50 93 LEU A N 1
ATOM 766 C CA . LEU A 1 93 ? -17.772 -12.127 12.593 1.00 82.50 93 LEU A CA 1
ATOM 767 C C . LEU A 1 93 ? -18.418 -11.117 13.535 1.00 82.50 93 LEU A C 1
ATOM 769 O O . LEU A 1 93 ? -17.965 -9.976 13.633 1.00 82.50 93 LEU A O 1
ATOM 773 N N . GLU A 1 94 ? -19.473 -11.542 14.217 1.00 82.88 94 GLU A N 1
ATOM 774 C CA . GLU A 1 94 ? -20.085 -10.772 15.292 1.00 82.88 94 GLU A CA 1
ATOM 775 C C . GLU A 1 94 ? -19.537 -11.286 16.622 1.00 82.88 94 GLU A C 1
ATOM 777 O O . GLU A 1 94 ? -19.709 -12.457 16.963 1.00 82.88 94 GLU A O 1
ATOM 782 N N . THR A 1 95 ? -18.855 -10.416 17.366 1.00 84.25 95 THR A N 1
ATOM 783 C CA . THR A 1 95 ? -18.335 -10.759 18.693 1.00 84.25 95 THR A CA 1
ATOM 784 C C . THR A 1 95 ? -19.310 -10.268 19.760 1.00 84.25 95 THR A C 1
ATOM 786 O O . THR A 1 95 ? -19.629 -9.075 19.783 1.00 84.25 95 THR A O 1
ATOM 789 N N . PRO A 1 96 ? -19.785 -11.141 20.664 1.00 91.88 96 PRO A N 1
ATOM 790 C CA . PRO A 1 96 ? -20.650 -10.722 21.756 1.00 91.88 96 PRO A CA 1
ATOM 791 C C . PRO A 1 96 ? -19.872 -9.847 22.746 1.00 91.88 96 PRO A C 1
ATOM 793 O O . PRO A 1 96 ? -18.938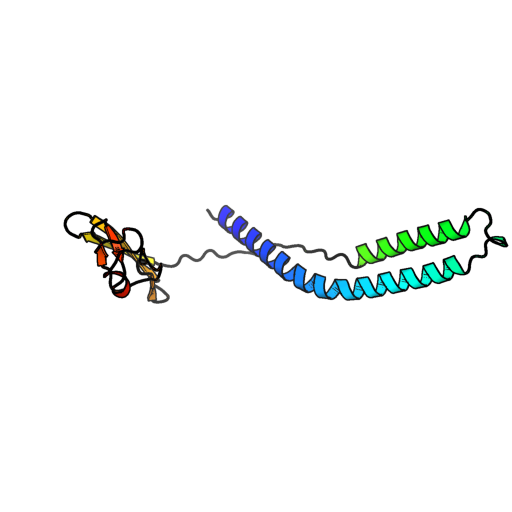 -10.308 23.402 1.00 91.88 96 PRO A O 1
ATOM 796 N N . ILE A 1 97 ? -20.289 -8.587 22.883 1.00 95.38 97 ILE A N 1
ATOM 797 C CA . ILE A 1 97 ? -19.741 -7.642 23.860 1.00 95.38 97 ILE A CA 1
ATOM 798 C C . ILE A 1 97 ? -20.788 -7.376 24.938 1.00 95.38 97 ILE A C 1
ATOM 800 O O . ILE A 1 97 ? -21.904 -6.952 24.639 1.00 95.38 97 ILE A O 1
ATOM 804 N N . THR A 1 98 ? -20.425 -7.581 26.203 1.00 96.06 98 THR A N 1
ATOM 805 C CA . THR A 1 98 ? -21.226 -7.092 27.331 1.00 96.06 98 THR A CA 1
ATOM 806 C C . THR A 1 98 ? -20.776 -5.686 27.686 1.00 96.06 98 THR A C 1
ATOM 808 O O . THR A 1 98 ? -19.584 -5.433 27.848 1.00 96.06 98 THR A O 1
ATOM 811 N N . VAL A 1 99 ? -21.733 -4.769 27.809 1.00 96.06 99 VAL A N 1
ATOM 812 C CA . VAL A 1 99 ? -21.479 -3.375 28.179 1.00 96.06 99 VAL A CA 1
ATOM 813 C C . VAL A 1 99 ? -22.096 -3.120 29.546 1.00 96.06 99 VAL A C 1
ATOM 815 O O . VAL A 1 99 ? -23.297 -3.307 29.724 1.00 96.06 99 VAL A O 1
ATOM 818 N N . ALA A 1 100 ? -21.272 -2.688 30.495 1.00 95.44 100 ALA A N 1
ATOM 819 C CA . ALA A 1 100 ? -21.727 -2.115 31.751 1.00 95.44 100 ALA A CA 1
ATOM 820 C C . ALA A 1 100 ? -21.643 -0.590 31.638 1.00 95.44 100 ALA A C 1
ATOM 822 O O . ALA A 1 100 ? -20.554 -0.031 31.480 1.00 95.44 100 ALA A O 1
ATOM 823 N N . GLU A 1 101 ? -22.796 0.074 31.687 1.00 95.94 101 GLU A N 1
ATOM 824 C CA . GLU A 1 101 ? -22.879 1.529 31.793 1.00 95.94 101 GLU A CA 1
ATOM 825 C C . GLU A 1 101 ? -23.048 1.910 33.260 1.00 95.94 101 GLU A C 1
ATOM 827 O O . GLU A 1 101 ? -23.905 1.365 33.954 1.00 95.94 101 GLU A O 1
ATOM 832 N N . MET A 1 102 ? -22.212 2.825 33.739 1.00 93.62 102 MET A N 1
ATOM 833 C CA . MET A 1 102 ? -22.237 3.293 35.122 1.00 93.62 102 MET A CA 1
ATOM 834 C C . MET A 1 102 ? -22.190 4.815 35.127 1.00 93.62 102 MET A C 1
ATOM 836 O O . MET A 1 102 ? -21.449 5.413 34.348 1.00 93.62 102 MET A O 1
ATOM 840 N N . ALA A 1 103 ? -22.963 5.440 36.007 1.00 93.12 103 ALA A N 1
ATOM 841 C CA . ALA A 1 103 ? -22.877 6.869 36.255 1.00 93.12 103 ALA A CA 1
ATOM 842 C C . ALA A 1 103 ? -21.940 7.124 37.440 1.00 93.12 103 ALA A C 1
ATOM 844 O O . ALA A 1 103 ? -22.119 6.557 38.518 1.00 93.12 103 ALA A O 1
ATOM 845 N N . LEU A 1 104 ? -20.931 7.961 37.225 1.00 91.31 104 LEU A N 1
ATOM 846 C CA . LEU A 1 104 ? -20.031 8.457 38.258 1.00 91.31 104 LEU A CA 1
ATOM 847 C C . LEU A 1 104 ? -20.379 9.907 38.546 1.00 91.31 104 LEU A C 1
ATOM 849 O O . LEU A 1 104 ? -20.472 10.716 37.625 1.00 91.31 104 LEU A O 1
ATOM 853 N N . SER A 1 105 ? -20.528 10.240 39.824 1.00 90.50 105 SER A N 1
ATOM 854 C CA . SER A 1 105 ? -20.803 11.604 40.254 1.00 90.50 105 SER A CA 1
ATOM 855 C C . SER A 1 105 ? -19.867 12.028 41.375 1.00 90.50 105 SER A C 1
ATOM 857 O O . SER A 1 105 ? -19.605 11.259 42.298 1.00 90.50 105 SER A O 1
ATOM 859 N N . ASN A 1 106 ? -19.405 13.278 41.314 1.00 86.81 106 ASN A N 1
ATOM 860 C CA . ASN A 1 106 ? -18.726 13.957 42.422 1.00 86.81 106 ASN A CA 1
ATOM 861 C C . ASN A 1 106 ? -19.685 14.880 43.211 1.00 86.81 106 ASN A C 1
ATOM 863 O O . ASN A 1 106 ? -19.244 15.747 43.964 1.00 86.81 106 ASN A O 1
ATOM 867 N N . GLY A 1 107 ? -21.000 14.750 42.990 1.00 87.75 107 GLY A N 1
ATOM 868 C CA . GLY A 1 107 ? -22.050 15.595 43.566 1.00 87.75 107 GLY A CA 1
ATOM 869 C C . GLY A 1 107 ? -22.320 16.908 42.817 1.00 87.75 107 GLY A C 1
ATOM 870 O O . GLY A 1 107 ? -23.384 17.490 43.004 1.00 87.75 107 GLY A O 1
ATOM 871 N N . ARG A 1 108 ? -21.404 17.375 41.956 1.00 86.62 108 ARG A N 1
ATOM 872 C CA . ARG A 1 108 ? -21.600 18.553 41.080 1.00 86.62 108 ARG A CA 1
ATOM 873 C C . ARG A 1 108 ? -21.738 18.181 39.608 1.00 86.62 108 ARG A C 1
ATOM 875 O O . ARG A 1 108 ? -22.519 18.793 38.890 1.00 86.62 108 ARG A O 1
ATOM 882 N N . HIS A 1 109 ? -20.977 17.184 39.183 1.00 87.50 109 HIS A N 1
ATOM 883 C CA . HIS A 1 109 ? -20.944 16.658 37.830 1.00 87.50 109 HIS A CA 1
ATOM 884 C C . HIS A 1 109 ? -21.302 15.178 37.854 1.00 87.50 109 HIS A C 1
ATOM 886 O O . HIS A 1 109 ? -21.017 14.473 38.824 1.00 87.50 109 HIS A O 1
ATOM 892 N N . GLU A 1 110 ? -21.927 14.721 36.777 1.00 92.94 110 GLU A N 1
ATOM 893 C CA . GLU A 1 110 ? -22.261 13.324 36.542 1.00 92.94 110 GLU A CA 1
ATOM 894 C C . GLU A 1 110 ? -21.776 12.939 35.146 1.00 92.94 110 GLU A C 1
ATOM 896 O O . GLU A 1 110 ? -22.041 13.643 34.170 1.00 92.94 110 GLU A O 1
ATOM 901 N N . VAL A 1 111 ? -21.034 11.838 35.060 1.00 92.19 111 VAL A N 1
ATOM 902 C CA . VAL A 1 111 ? -20.484 11.319 33.809 1.00 92.19 111 VAL A CA 1
ATOM 903 C C . VAL A 1 111 ? -20.794 9.841 33.687 1.00 92.19 111 VAL A C 1
ATOM 905 O O . VAL A 1 111 ? -20.562 9.054 34.603 1.00 92.19 111 VAL A O 1
ATOM 908 N N . THR A 1 112 ? -21.297 9.449 32.520 1.00 93.88 112 THR A N 1
ATOM 909 C CA . THR A 1 112 ? -21.507 8.045 32.182 1.00 93.88 112 THR A CA 1
ATOM 910 C C . THR A 1 112 ? -20.211 7.432 31.672 1.00 93.88 112 THR A C 1
ATOM 912 O O . THR A 1 112 ? -19.660 7.865 30.658 1.00 93.88 112 THR A O 1
ATOM 915 N N . ILE A 1 113 ? -19.754 6.376 32.336 1.00 93.06 113 ILE A N 1
ATOM 916 C CA . ILE A 1 113 ? -18.651 5.541 31.873 1.00 93.06 113 ILE A CA 1
ATOM 917 C C . ILE A 1 113 ? -19.161 4.213 31.337 1.00 93.06 113 ILE A C 1
ATOM 919 O O . ILE A 1 113 ? -20.192 3.690 31.761 1.00 93.06 113 ILE A O 1
ATOM 923 N N . ARG A 1 114 ? -18.407 3.657 30.389 1.00 94.69 114 ARG A N 1
ATOM 924 C CA . ARG A 1 114 ? -18.685 2.359 29.778 1.00 94.69 114 ARG A CA 1
ATOM 925 C C . ARG A 1 114 ? -17.504 1.439 30.004 1.00 94.69 114 ARG A C 1
ATOM 927 O O . ARG A 1 114 ? -16.389 1.768 29.607 1.00 94.69 114 ARG A O 1
ATOM 934 N N . VAL A 1 115 ? -17.771 0.280 30.586 1.00 94.94 115 VAL A N 1
ATOM 935 C CA . VAL 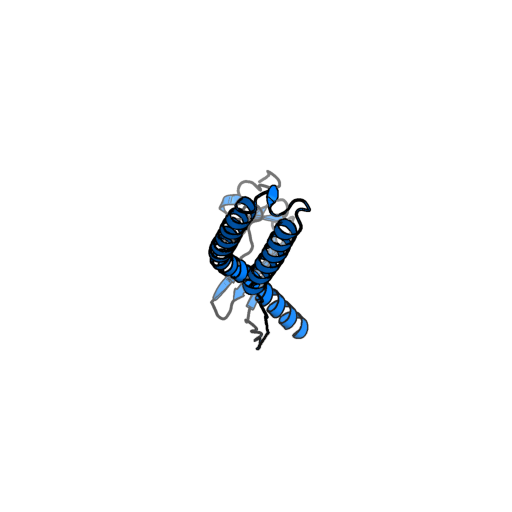A 1 115 ? -16.837 -0.845 30.619 1.00 94.94 115 VAL A CA 1
ATOM 936 C C . VAL A 1 115 ? -17.356 -1.888 29.643 1.00 94.94 115 VAL A C 1
ATOM 938 O O . VAL A 1 115 ? -18.528 -2.268 29.705 1.00 94.94 115 VAL A O 1
ATOM 941 N N . ARG A 1 116 ? -16.509 -2.324 28.711 1.00 96.38 116 ARG A N 1
ATOM 942 C CA . ARG A 1 116 ? -16.873 -3.341 27.717 1.00 96.38 116 ARG A CA 1
ATOM 943 C C . ARG A 1 116 ? -16.096 -4.611 27.991 1.00 96.38 116 ARG A C 1
ATOM 945 O O . ARG A 1 116 ? -14.895 -4.554 28.216 1.00 96.38 116 ARG A O 1
ATOM 952 N N . GLN A 1 117 ? -16.771 -5.748 27.953 1.00 95.81 117 GLN A N 1
ATOM 953 C CA . GLN A 1 117 ? -16.139 -7.053 28.052 1.00 95.81 117 GLN A CA 1
ATOM 954 C C . GLN A 1 117 ? -16.414 -7.845 26.782 1.00 95.81 117 GLN A C 1
ATOM 956 O O . GLN A 1 117 ? -17.573 -8.103 26.445 1.00 95.81 117 GLN A O 1
ATOM 961 N N . ASP A 1 118 ? -15.347 -8.277 26.120 1.00 94.12 118 ASP A N 1
ATOM 962 C CA . ASP A 1 118 ? -15.431 -9.325 25.113 1.00 94.12 118 ASP A CA 1
ATOM 963 C C . ASP A 1 118 ? -15.799 -10.642 25.805 1.00 94.12 118 ASP A C 1
ATOM 965 O O . ASP A 1 118 ? -15.072 -11.144 26.663 1.00 94.12 118 ASP A O 1
ATOM 969 N N . ARG A 1 119 ? -16.964 -11.196 25.460 1.00 91.56 119 ARG A N 1
ATOM 970 C CA . ARG A 1 119 ? -17.491 -12.409 26.097 1.00 91.56 119 ARG A CA 1
ATOM 971 C C . ARG A 1 119 ? -16.808 -13.685 25.634 1.00 91.56 119 ARG A C 1
ATOM 973 O O . ARG A 1 119 ? -16.985 -14.711 26.283 1.00 91.56 119 ARG A O 1
ATOM 980 N N . TYR A 1 120 ? -16.053 -13.623 24.545 1.00 89.81 120 TYR A N 1
ATOM 981 C CA . TYR A 1 120 ? -15.266 -14.737 24.051 1.00 89.81 120 TYR A CA 1
ATOM 982 C C . TYR A 1 120 ? -13.866 -14.746 24.670 1.00 89.81 120 TYR A C 1
ATOM 984 O O . TYR A 1 120 ? -13.472 -15.739 25.277 1.00 89.81 120 TYR A O 1
ATOM 992 N N . SER A 1 121 ? -13.121 -13.642 24.555 1.00 91.56 121 SER A N 1
ATOM 993 C CA . SER A 1 121 ? -11.744 -13.568 25.075 1.00 91.56 121 SER A CA 1
ATOM 994 C C . SER A 1 121 ? -11.665 -13.249 26.571 1.00 91.56 121 SER A C 1
ATOM 996 O O . SER A 1 121 ? -10.634 -13.477 27.201 1.00 91.56 121 SER A O 1
ATOM 998 N N . GLY A 1 122 ? -12.735 -12.698 27.149 1.00 92.69 122 GLY A N 1
ATOM 999 C CA . GLY A 1 122 ? -12.767 -12.204 28.523 1.00 92.69 122 GLY A CA 1
ATOM 1000 C C . GLY A 1 122 ? -12.070 -10.854 28.718 1.00 92.69 122 GLY A C 1
ATOM 1001 O O . GLY A 1 122 ? -12.108 -10.329 29.833 1.00 92.69 122 GLY A O 1
ATOM 1002 N N . VAL A 1 123 ? -11.460 -10.279 27.672 1.00 94.75 123 VAL A N 1
ATOM 1003 C CA . VAL A 1 123 ? -10.762 -8.987 27.733 1.00 94.75 123 VAL A CA 1
ATOM 1004 C C . VAL A 1 123 ? -11.744 -7.876 28.100 1.00 94.75 123 VAL A C 1
ATOM 1006 O O . VAL A 1 123 ? -12.837 -7.779 27.539 1.00 94.75 123 VAL A O 1
ATOM 1009 N N . ILE A 1 124 ? -11.341 -7.032 29.053 1.00 95.06 124 ILE A N 1
ATOM 1010 C CA . ILE A 1 124 ? -12.133 -5.903 29.542 1.00 95.06 124 ILE A CA 1
ATOM 1011 C C . ILE A 1 124 ? -11.493 -4.601 29.067 1.00 95.06 124 ILE A C 1
ATOM 1013 O O . ILE A 1 124 ? -10.395 -4.252 29.501 1.00 95.06 124 ILE A O 1
ATOM 1017 N N . GLU A 1 125 ? -12.211 -3.860 28.231 1.00 95.00 125 GLU A N 1
ATOM 1018 C CA . GLU A 1 125 ? -11.905 -2.475 27.897 1.00 95.00 125 GLU A CA 1
ATOM 1019 C C . GLU A 1 125 ? -12.487 -1.554 28.970 1.00 95.00 125 GLU A C 1
ATOM 1021 O O . GLU A 1 125 ? -13.705 -1.481 29.179 1.00 95.00 125 GLU A O 1
ATOM 1026 N N . ARG A 1 126 ? -11.596 -0.843 29.655 1.00 94.50 126 ARG A N 1
ATOM 1027 C CA . ARG A 1 126 ? -11.941 0.100 30.722 1.00 94.50 126 ARG A CA 1
ATOM 1028 C C . ARG A 1 126 ? -11.956 1.540 30.200 1.00 94.50 126 ARG A C 1
ATOM 1030 O O . ARG A 1 126 ? -11.346 1.801 29.160 1.00 94.50 126 ARG A O 1
ATOM 1037 N N . PRO A 1 127 ? -12.614 2.487 30.896 1.00 93.06 127 PRO A N 1
ATOM 1038 C CA . PRO A 1 127 ? -12.493 3.899 30.558 1.00 93.06 127 PRO A CA 1
ATOM 1039 C C . PRO A 1 127 ? -11.027 4.350 30.579 1.00 93.06 127 PRO A C 1
ATOM 1041 O O . PRO A 1 127 ? -10.222 3.899 31.400 1.00 93.06 127 PRO A O 1
ATOM 1044 N N . SER A 1 128 ? -10.696 5.249 29.658 1.00 92.75 128 SER A N 1
ATOM 1045 C CA . SER A 1 128 ? -9.381 5.879 29.589 1.00 92.75 128 SER A CA 1
ATOM 1046 C C . SER A 1 128 ? -9.321 7.098 30.498 1.00 92.75 128 SER A C 1
ATOM 1048 O O . SER A 1 128 ? -10.251 7.903 30.535 1.00 92.75 128 SER A O 1
ATOM 1050 N N . CYS A 1 129 ? -8.195 7.255 31.186 1.00 89.00 129 CYS A N 1
ATOM 1051 C CA . CYS A 1 129 ? -7.860 8.476 31.902 1.00 89.00 129 CYS A CA 1
ATOM 1052 C C . CYS A 1 129 ? -7.743 9.644 30.914 1.00 89.00 129 CYS A C 1
ATOM 1054 O O . CYS A 1 129 ? -7.038 9.543 29.910 1.00 89.00 129 CYS A O 1
ATOM 1056 N N . TYR A 1 130 ? -8.384 10.767 31.224 1.00 87.62 130 TYR A N 1
ATOM 1057 C CA . TYR A 1 130 ? -8.328 11.981 30.413 1.00 87.62 130 TYR A CA 1
ATOM 1058 C C . TYR A 1 130 ? -6.911 12.576 30.347 1.00 87.62 130 TYR A C 1
ATOM 1060 O O . TYR A 1 130 ? -6.527 13.151 29.335 1.00 87.62 130 TYR A O 1
ATOM 1068 N N . ALA A 1 131 ? -6.110 12.394 31.403 1.00 85.31 131 ALA A N 1
ATOM 1069 C CA . ALA A 1 131 ? -4.774 12.975 31.503 1.00 85.31 131 ALA A CA 1
ATOM 1070 C C . ALA A 1 131 ? -3.694 12.185 30.743 1.00 85.31 131 ALA A C 1
ATOM 1072 O O . ALA A 1 131 ? -2.885 12.783 30.037 1.00 85.31 131 ALA A O 1
ATOM 1073 N N . CYS A 1 132 ? -3.654 10.856 30.894 1.00 86.31 132 CYS A N 1
ATOM 1074 C CA . CYS A 1 132 ? -2.597 10.012 30.317 1.00 86.31 132 CYS A CA 1
ATOM 1075 C C . CYS A 1 132 ? -3.073 9.091 29.184 1.00 86.31 132 CYS A C 1
ATOM 1077 O O . CYS A 1 132 ? -2.255 8.431 28.548 1.00 86.31 132 CYS A O 1
ATOM 1079 N N . GLY A 1 133 ? -4.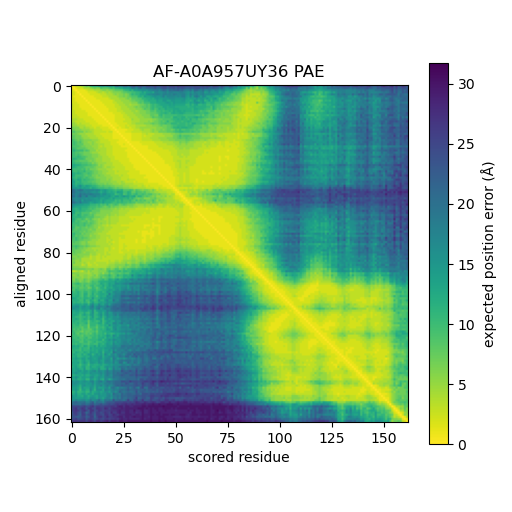384 8.996 28.944 1.00 89.50 133 GLY A N 1
ATOM 1080 C CA . GLY A 1 133 ? -4.983 8.134 27.920 1.00 89.50 133 GLY A CA 1
ATOM 1081 C C . GLY A 1 133 ? -5.021 6.640 28.264 1.00 89.50 133 GLY A C 1
ATOM 1082 O O . GLY A 1 133 ? -5.720 5.878 27.590 1.00 89.50 133 GLY A O 1
ATOM 1083 N N . ALA A 1 134 ? -4.321 6.202 29.314 1.00 90.94 134 ALA A N 1
ATOM 1084 C CA . ALA A 1 134 ? -4.289 4.802 29.720 1.00 90.94 134 ALA A CA 1
ATOM 1085 C C . ALA A 1 134 ? -5.654 4.330 30.242 1.00 90.94 134 ALA A C 1
ATOM 1087 O O . ALA A 1 134 ? -6.364 5.068 30.929 1.00 90.94 134 ALA A O 1
ATOM 1088 N N . GLN A 1 135 ? -6.004 3.079 29.939 1.00 93.00 135 GLN A N 1
ATOM 1089 C CA . GLN A 1 135 ? -7.159 2.415 30.540 1.00 93.00 135 GLN A CA 1
ATOM 1090 C C . GLN A 1 135 ? -6.936 2.234 32.043 1.00 93.00 135 GLN A C 1
ATOM 1092 O O . GLN A 1 135 ? -5.868 1.776 32.452 1.00 93.00 135 GLN A O 1
ATOM 1097 N N . THR A 1 136 ? -7.939 2.557 32.859 1.00 90.69 136 THR A N 1
ATOM 1098 C CA . THR A 1 136 ? -7.809 2.519 34.321 1.00 90.69 136 THR A CA 1
ATOM 1099 C C . THR A 1 136 ? -8.900 1.687 34.980 1.00 90.69 136 THR A C 1
ATOM 1101 O O . THR A 1 136 ? -10.062 1.735 34.582 1.00 90.69 136 THR A O 1
ATOM 1104 N N . ALA A 1 137 ? -8.510 0.879 35.967 1.00 89.00 137 ALA A N 1
ATOM 1105 C CA . AL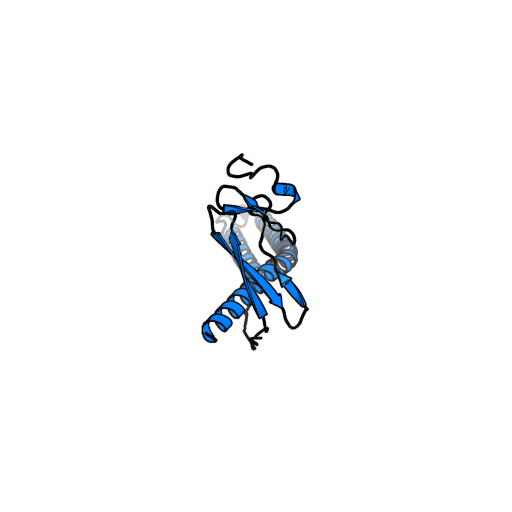A A 1 137 ? -9.441 0.139 36.821 1.00 89.00 137 ALA A CA 1
ATOM 1106 C C . ALA A 1 137 ? -9.987 1.019 37.943 1.00 89.00 137 ALA A C 1
ATOM 1108 O O . ALA A 1 137 ? -11.174 0.946 38.251 1.00 89.00 137 ALA A O 1
ATOM 1109 N N . ASP A 1 138 ? -9.132 1.887 38.472 1.00 88.25 138 ASP A N 1
ATOM 1110 C CA . ASP A 1 138 ? -9.478 2.845 39.505 1.00 88.25 138 ASP A CA 1
ATOM 1111 C C . ASP A 1 138 ? -9.841 4.156 38.819 1.00 88.25 138 ASP A C 1
ATOM 1113 O O . ASP A 1 138 ? -9.012 4.787 38.153 1.00 88.25 138 ASP A O 1
ATOM 1117 N N . VAL A 1 139 ? -11.124 4.500 38.897 1.00 87.81 139 VAL A N 1
ATOM 1118 C CA . VAL A 1 139 ? -11.705 5.666 38.236 1.00 87.81 139 VAL A CA 1
ATOM 1119 C C . VAL A 1 139 ? -12.060 6.703 39.291 1.00 87.81 139 VAL A C 1
ATOM 1121 O O . VAL A 1 139 ? -12.903 6.450 40.150 1.00 87.81 139 VAL A O 1
ATOM 1124 N N . ALA A 1 140 ? -11.458 7.882 39.185 1.00 86.81 140 ALA A N 1
ATOM 1125 C CA . ALA A 1 140 ? -11.849 9.071 39.928 1.00 86.81 140 ALA A CA 1
ATOM 1126 C C . ALA A 1 140 ? -12.480 10.105 38.983 1.00 86.81 140 ALA A C 1
ATOM 1128 O O . ALA A 1 140 ? -12.232 10.096 37.775 1.00 86.81 140 ALA A O 1
ATOM 1129 N N . LEU A 1 141 ? -13.314 10.983 39.543 1.00 87.75 141 LEU A N 1
ATOM 1130 C CA . LEU A 1 141 ? -13.892 12.123 38.835 1.00 87.75 141 LEU A CA 1
ATOM 1131 C C . LEU A 1 141 ? -13.287 13.407 39.413 1.00 87.75 141 LEU A C 1
ATOM 1133 O O . LEU A 1 141 ? -13.439 13.660 40.610 1.00 87.75 141 LEU A O 1
ATOM 1137 N N . ASP A 1 142 ? -12.613 14.207 38.586 1.00 82.69 142 ASP A N 1
ATOM 1138 C CA . ASP A 1 142 ? -12.087 15.509 39.015 1.00 82.69 142 ASP A CA 1
ATOM 1139 C C . ASP A 1 142 ? -13.226 16.519 39.274 1.00 82.69 142 ASP A C 1
ATOM 1141 O O . ASP A 1 142 ? -14.406 16.241 39.024 1.00 82.69 142 ASP A O 1
ATOM 1145 N N . ARG A 1 143 ? -12.901 17.721 39.770 1.00 77.50 143 ARG A N 1
ATOM 1146 C CA . ARG A 1 143 ? -13.907 18.773 40.025 1.00 77.50 143 ARG A CA 1
ATOM 1147 C C . ARG A 1 143 ? -14.678 19.233 38.790 1.00 77.50 143 ARG A C 1
ATOM 1149 O O . ARG A 1 143 ? -15.783 19.739 38.960 1.00 77.50 143 ARG A O 1
ATOM 1156 N N . ASN A 1 144 ? -14.127 19.043 37.597 1.00 80.25 144 ASN A N 1
ATOM 1157 C CA . ASN A 1 144 ? -14.693 19.472 36.321 1.00 80.25 144 ASN A CA 1
ATOM 1158 C C . ASN A 1 144 ? -15.399 18.331 35.567 1.00 80.25 144 ASN A C 1
ATOM 1160 O O . ASN A 1 144 ? -15.933 18.552 34.482 1.00 80.25 144 ASN A O 1
ATOM 1164 N N . GLY A 1 145 ? -15.446 17.127 36.146 1.00 84.00 145 GLY A N 1
ATOM 1165 C CA . GLY A 1 145 ? -16.102 15.963 35.563 1.00 84.00 145 GLY A CA 1
ATOM 1166 C C . GLY A 1 145 ? -15.206 15.095 34.674 1.00 84.00 145 GLY A C 1
ATOM 1167 O O . GLY A 1 145 ? -15.721 14.232 33.972 1.00 84.00 145 GLY A O 1
ATOM 1168 N N . HIS A 1 146 ? -13.886 15.270 34.666 1.00 86.81 146 HIS A N 1
ATOM 1169 C CA . HIS A 1 146 ? -12.997 14.390 33.910 1.00 86.81 146 HIS A CA 1
ATOM 1170 C C . HIS A 1 146 ? -12.698 13.096 34.663 1.00 86.81 146 HIS A C 1
ATOM 1172 O O . HIS A 1 146 ? -12.512 13.078 35.878 1.00 86.81 146 HIS A O 1
ATOM 1178 N N . ILE A 1 147 ? -12.588 12.013 33.898 1.00 89.19 147 ILE A N 1
ATOM 1179 C CA . ILE A 1 147 ? -12.173 10.701 34.390 1.00 89.19 147 ILE A CA 1
ATOM 1180 C C . ILE A 1 147 ? -10.654 10.687 34.545 1.00 89.19 147 ILE A C 1
ATOM 1182 O O . ILE A 1 147 ? -9.929 10.872 33.565 1.00 89.19 147 ILE A O 1
ATOM 1186 N N . THR A 1 148 ? -10.165 10.411 35.746 1.00 89.31 148 THR A N 1
ATOM 1187 C CA . THR A 1 148 ? -8.734 10.287 36.042 1.00 89.31 148 THR A CA 1
ATOM 1188 C C . THR A 1 148 ? -8.419 8.917 36.643 1.00 89.31 148 THR A C 1
ATOM 1190 O O . THR A 1 148 ? -9.264 8.286 37.279 1.00 89.31 148 THR A O 1
ATOM 1193 N N . CYS A 1 149 ? -7.210 8.414 36.385 1.00 88.81 149 CYS A N 1
ATOM 1194 C CA . CYS A 1 149 ? -6.676 7.253 37.097 1.00 88.81 149 CYS A CA 1
ATOM 1195 C C . CYS A 1 149 ? -6.085 7.681 38.442 1.00 88.81 149 CYS A C 1
ATOM 1197 O O . CYS A 1 149 ? -5.748 8.851 38.607 1.00 88.81 149 CYS A O 1
ATOM 1199 N N . ASP A 1 150 ? -5.879 6.731 39.353 1.00 86.19 150 ASP A N 1
ATOM 1200 C CA . ASP A 1 150 ? -5.270 6.967 40.672 1.00 86.19 150 ASP A CA 1
ATOM 1201 C C . ASP A 1 150 ? -3.976 7.806 40.595 1.00 86.19 150 ASP A C 1
ATOM 1203 O O . ASP A 1 150 ? -3.852 8.848 41.232 1.00 86.19 150 ASP A O 1
ATOM 1207 N N . ALA A 1 151 ? -3.067 7.458 39.678 1.00 83.00 151 ALA A N 1
ATOM 1208 C CA . ALA A 1 151 ? -1.810 8.186 39.483 1.00 83.00 151 ALA A CA 1
ATOM 1209 C C . ALA A 1 151 ? -1.980 9.642 38.997 1.00 83.00 151 ALA A C 1
ATOM 1211 O O . ALA A 1 151 ? -1.100 10.474 39.216 1.00 83.00 151 ALA A O 1
ATOM 1212 N N . CYS A 1 152 ? -3.086 9.961 38.319 1.00 80.19 152 CYS A N 1
ATOM 1213 C CA . CYS A 1 152 ? -3.382 11.300 37.802 1.00 80.19 152 CYS A CA 1
ATOM 1214 C C . CYS A 1 152 ? -4.442 12.042 38.631 1.00 80.19 152 CYS A C 1
ATOM 1216 O O . CYS A 1 152 ? -4.737 13.196 38.332 1.00 80.19 152 CYS A O 1
ATOM 1218 N N . ALA A 1 153 ? -5.009 11.413 39.664 1.00 73.19 153 ALA A N 1
ATOM 1219 C CA . ALA A 1 153 ? -6.083 11.981 40.475 1.00 73.19 153 ALA A CA 1
ATOM 1220 C C . ALA A 1 153 ? -5.620 13.160 41.347 1.00 73.19 153 ALA A C 1
ATOM 1222 O O . ALA A 1 153 ? -6.442 13.906 41.867 1.00 73.19 153 ALA A O 1
ATOM 1223 N N . HIS A 1 154 ? -4.307 13.351 41.497 1.00 68.00 154 HIS A N 1
ATOM 1224 C CA . HIS A 1 154 ? -3.747 14.430 42.305 1.00 68.00 154 HIS A CA 1
ATOM 1225 C C . HIS A 1 154 ? -3.738 15.794 41.601 1.00 68.00 154 HIS A C 1
ATOM 1227 O O . HIS A 1 154 ? -3.789 16.804 42.289 1.00 68.00 154 HIS A O 1
ATOM 1233 N N . ILE A 1 155 ? -3.637 15.856 40.267 1.00 63.28 155 ILE A N 1
ATOM 1234 C CA . ILE A 1 155 ? -3.663 17.115 39.501 1.00 63.28 155 ILE A CA 1
ATOM 1235 C C . ILE A 1 155 ? -4.210 16.810 38.104 1.00 63.28 155 ILE A C 1
ATOM 1237 O O . ILE A 1 155 ? -3.569 16.096 37.328 1.00 63.28 155 ILE A O 1
ATOM 1241 N N . CYS A 1 156 ? -5.369 17.370 37.747 1.00 57.75 156 CYS A N 1
ATOM 1242 C CA . CYS A 1 156 ? -5.878 17.244 36.384 1.00 57.75 156 CYS A CA 1
ATOM 1243 C C . CYS A 1 156 ? -4.953 17.990 35.409 1.00 57.75 156 CYS A C 1
ATOM 1245 O O . CYS A 1 156 ? -4.812 19.207 35.498 1.00 57.75 156 CYS A O 1
ATOM 1247 N N . SER A 1 157 ? -4.350 17.294 34.441 1.00 58.25 157 SER A N 1
ATOM 1248 C CA . SER A 1 157 ? -3.388 17.893 33.497 1.00 58.25 157 SER A CA 1
ATOM 1249 C C . SER A 1 157 ? -3.995 18.929 32.543 1.00 58.25 157 SER A C 1
ATOM 1251 O O . SER A 1 157 ? -3.256 19.703 31.939 1.00 58.25 157 SER A O 1
ATOM 1253 N N . ALA A 1 158 ? -5.323 18.965 32.406 1.00 57.75 158 ALA A N 1
ATOM 1254 C CA . ALA A 1 158 ? -6.019 19.925 31.554 1.00 57.75 158 ALA A CA 1
ATOM 1255 C C . ALA A 1 158 ? -6.531 21.158 32.306 1.00 57.75 158 ALA A C 1
ATOM 1257 O O . ALA A 1 158 ? -6.607 22.237 31.722 1.00 57.75 158 ALA A O 1
ATOM 1258 N N . CYS A 1 159 ? -6.881 21.011 33.586 1.00 58.75 159 CYS A N 1
ATOM 1259 C CA . CYS A 1 159 ? -7.436 22.100 34.397 1.00 58.75 159 CYS A CA 1
ATOM 1260 C C . CYS A 1 159 ? -6.443 22.643 35.430 1.00 58.75 159 CYS A C 1
ATOM 1262 O O . CYS A 1 159 ? -6.653 23.726 35.957 1.00 58.75 159 CYS A O 1
ATOM 1264 N N . ASN A 1 160 ? -5.361 21.906 35.696 1.00 59.69 160 ASN A N 1
ATOM 1265 C CA . ASN A 1 160 ? -4.338 22.187 36.700 1.00 59.69 160 ASN A CA 1
ATOM 1266 C C . ASN A 1 160 ? -4.895 22.408 38.121 1.00 59.69 160 ASN A C 1
ATOM 1268 O O . ASN A 1 160 ? -4.314 23.134 38.926 1.00 59.69 160 ASN A O 1
ATOM 1272 N N . GLU A 1 161 ? -6.025 21.769 38.420 1.00 55.22 161 GLU A N 1
ATOM 1273 C CA . GLU A 1 161 ? -6.725 21.840 39.701 1.00 55.22 161 GLU A CA 1
ATOM 1274 C C . GLU A 1 161 ? -6.971 20.426 40.258 1.00 55.22 161 GLU A C 1
ATOM 1276 O O . GLU A 1 161 ? -7.004 19.450 39.499 1.00 55.22 161 GLU A O 1
ATOM 1281 N N . LEU A 1 162 ? -7.087 20.354 41.593 1.00 51.28 162 LEU A N 1
ATOM 1282 C CA . LEU A 1 162 ? -7.386 19.167 42.413 1.00 51.28 162 LEU A CA 1
ATOM 1283 C C . LEU A 1 162 ? -8.884 18.851 42.407 1.00 51.28 162 LEU A C 1
ATOM 1285 O O . LEU A 1 162 ? -9.622 19.635 43.049 1.00 51.28 162 LEU A O 1
#